Protein AF-A0A5C8S0A5-F1 (afdb_monomer)

Structure (mmCIF, N/CA/C/O backbone):
data_AF-A0A5C8S0A5-F1
#
_entry.id   AF-A0A5C8S0A5-F1
#
loop_
_atom_site.group_PDB
_atom_site.id
_atom_site.type_symbol
_atom_site.label_atom_id
_a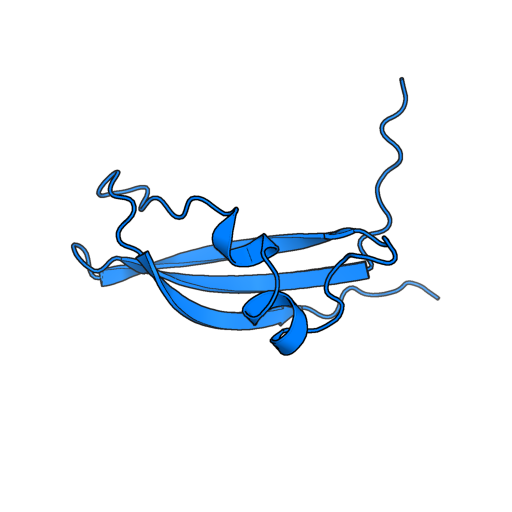tom_site.label_alt_id
_atom_site.label_comp_id
_atom_site.label_asym_id
_atom_site.label_entity_id
_atom_site.label_seq_id
_atom_site.pdbx_PDB_ins_code
_atom_site.Cartn_x
_atom_site.Cartn_y
_atom_site.Cartn_z
_atom_site.occupancy
_atom_site.B_iso_or_equiv
_atom_site.auth_seq_id
_atom_site.auth_comp_id
_atom_site.auth_asym_id
_atom_site.auth_atom_id
_atom_site.pdbx_PDB_model_num
ATOM 1 N N . MET A 1 1 ? 24.679 15.772 8.472 1.00 39.44 1 MET A N 1
ATOM 2 C CA . MET A 1 1 ? 24.320 14.606 7.639 1.00 39.44 1 MET A CA 1
ATOM 3 C C . MET A 1 1 ? 23.101 15.006 6.836 1.00 39.44 1 MET A C 1
ATOM 5 O O . MET A 1 1 ? 22.020 15.103 7.396 1.00 39.44 1 MET A O 1
ATOM 9 N N . PHE A 1 2 ? 23.304 15.395 5.581 1.00 46.44 2 PHE A N 1
ATOM 10 C CA . PHE A 1 2 ? 22.217 15.786 4.688 1.00 46.44 2 PHE A CA 1
ATOM 11 C C . PHE A 1 2 ? 21.524 14.489 4.278 1.00 46.44 2 PHE A C 1
ATOM 13 O O . PHE A 1 2 ? 22.162 13.640 3.658 1.00 46.44 2 PHE A O 1
ATOM 20 N N . ALA A 1 3 ? 20.280 14.280 4.706 1.00 48.00 3 ALA A N 1
ATOM 21 C CA . ALA A 1 3 ? 19.478 13.198 4.161 1.00 48.00 3 ALA A CA 1
ATOM 22 C C . ALA A 1 3 ? 19.346 13.493 2.664 1.00 48.00 3 ALA A C 1
ATOM 24 O O . ALA A 1 3 ? 18.719 14.485 2.294 1.00 48.00 3 ALA A O 1
ATOM 25 N N . ALA A 1 4 ? 20.031 12.710 1.824 1.00 51.75 4 ALA A N 1
ATOM 26 C CA . ALA A 1 4 ? 19.793 12.720 0.390 1.00 51.75 4 ALA A CA 1
ATOM 27 C C . ALA A 1 4 ? 18.284 12.587 0.222 1.00 51.75 4 ALA A C 1
ATOM 29 O O . ALA A 1 4 ? 17.713 11.620 0.721 1.00 51.75 4 ALA A O 1
ATOM 30 N N . VAL A 1 5 ? 17.639 13.599 -0.361 1.00 52.75 5 VAL A N 1
ATOM 31 C CA . VAL A 1 5 ? 16.223 13.514 -0.707 1.00 52.75 5 VAL A CA 1
ATOM 32 C C . VAL A 1 5 ? 16.161 12.341 -1.676 1.00 52.75 5 VAL A C 1
ATOM 34 O O . VAL A 1 5 ? 16.729 12.471 -2.762 1.00 52.75 5 VAL A O 1
ATOM 37 N N . PRO A 1 6 ? 15.626 11.170 -1.283 1.00 56.16 6 PRO A N 1
ATOM 38 C CA . PRO A 1 6 ? 15.572 10.064 -2.212 1.00 56.16 6 PRO A CA 1
ATOM 39 C C . PRO A 1 6 ? 14.677 10.554 -3.338 1.00 56.16 6 PRO A C 1
ATOM 41 O O . PRO A 1 6 ? 13.539 10.950 -3.087 1.00 56.16 6 PRO A O 1
ATOM 44 N N . THR A 1 7 ? 15.216 10.628 -4.552 1.00 67.31 7 THR A N 1
ATOM 45 C CA . THR A 1 7 ? 14.429 10.900 -5.748 1.00 67.31 7 THR A CA 1
ATOM 46 C C . THR A 1 7 ? 13.286 9.896 -5.702 1.00 67.31 7 THR A C 1
ATOM 48 O O . THR A 1 7 ? 13.527 8.697 -5.704 1.00 67.31 7 THR A O 1
ATOM 51 N N . ILE A 1 8 ? 12.056 10.335 -5.460 1.00 73.94 8 ILE A N 1
ATOM 52 C CA . ILE A 1 8 ? 10.929 9.405 -5.384 1.00 73.94 8 ILE A CA 1
ATOM 53 C C . ILE A 1 8 ? 10.690 8.973 -6.827 1.00 73.94 8 ILE A C 1
ATOM 55 O O . ILE A 1 8 ? 10.506 9.833 -7.682 1.00 73.94 8 ILE A O 1
ATOM 59 N N . ARG A 1 9 ? 10.752 7.669 -7.106 1.00 77.44 9 ARG A N 1
ATOM 60 C CA . ARG A 1 9 ? 10.583 7.093 -8.449 1.00 77.44 9 ARG A CA 1
ATOM 61 C C . ARG A 1 9 ? 9.142 6.707 -8.743 1.00 77.44 9 ARG A C 1
ATOM 63 O O . ARG A 1 9 ? 8.716 6.719 -9.892 1.00 77.44 9 ARG A O 1
ATOM 70 N N . ALA A 1 10 ? 8.377 6.376 -7.709 1.00 80.88 10 ALA A N 1
ATOM 71 C CA . ALA A 1 10 ? 6.95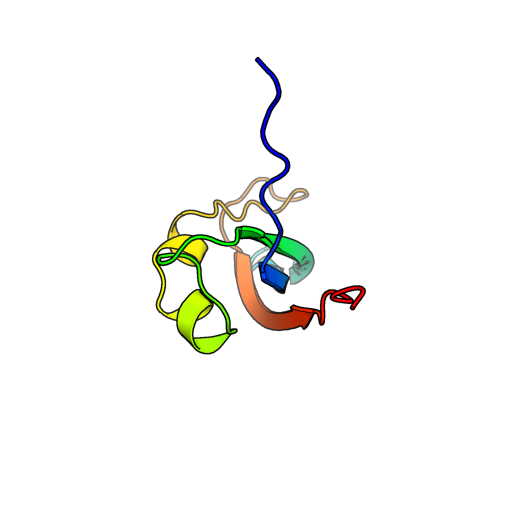0 6.136 -7.837 1.00 80.88 10 ALA A CA 1
ATOM 72 C C . ALA A 1 10 ? 6.235 6.488 -6.536 1.00 80.88 10 ALA A C 1
ATOM 74 O O . ALA A 1 10 ? 6.784 6.340 -5.443 1.00 80.88 10 ALA A O 1
ATOM 75 N N . ARG A 1 11 ? 4.989 6.942 -6.645 1.00 86.62 11 ARG A N 1
ATOM 76 C CA . ARG A 1 11 ? 4.124 7.167 -5.491 1.00 86.62 11 ARG A CA 1
ATOM 77 C C . ARG A 1 11 ? 2.885 6.305 -5.629 1.00 86.62 11 ARG A C 1
ATOM 79 O O . ARG A 1 11 ? 2.331 6.183 -6.714 1.00 86.62 11 ARG A O 1
ATOM 86 N N . PHE A 1 12 ? 2.442 5.716 -4.531 1.00 87.31 12 PHE A N 1
ATOM 87 C CA . PHE A 1 12 ? 1.303 4.811 -4.513 1.00 87.31 12 PHE A CA 1
ATOM 88 C C . PHE A 1 12 ? 0.322 5.234 -3.425 1.00 87.31 12 PHE A C 1
ATOM 90 O O . PHE A 1 12 ? 0.701 5.385 -2.267 1.00 87.31 12 PHE A O 1
ATOM 97 N N . GLU A 1 13 ? -0.944 5.412 -3.787 1.00 88.88 13 GLU A N 1
ATOM 98 C CA . GLU A 1 13 ? -2.056 5.567 -2.856 1.00 88.88 13 GLU A CA 1
ATOM 99 C C . GLU A 1 13 ? -2.704 4.201 -2.612 1.00 88.88 13 GLU A C 1
ATOM 101 O O . GLU A 1 13 ? -3.209 3.554 -3.525 1.00 88.88 13 GLU A O 1
ATOM 106 N N . MET A 1 14 ? -2.722 3.773 -1.356 1.00 87.06 14 MET A N 1
ATOM 107 C CA . MET A 1 14 ? -3.378 2.556 -0.897 1.00 87.06 14 MET A CA 1
ATOM 108 C C . MET A 1 14 ? -4.646 2.905 -0.135 1.00 87.06 14 MET A C 1
ATOM 110 O O . MET A 1 14 ? -4.605 3.618 0.867 1.00 87.06 14 MET A O 1
ATOM 114 N N . GLY A 1 15 ? -5.767 2.365 -0.598 1.00 87.12 15 GLY A N 1
ATOM 115 C CA . GLY A 1 15 ? -7.019 2.326 0.138 1.00 87.12 15 GLY A CA 1
ATOM 116 C C . GLY A 1 15 ? -7.043 1.097 1.035 1.00 87.12 15 GLY A C 1
ATOM 117 O O . GLY A 1 15 ? -6.996 -0.036 0.558 1.00 87.12 15 GLY A O 1
ATOM 118 N N . LEU A 1 16 ? -7.144 1.324 2.335 1.00 84.88 16 LEU A N 1
ATOM 119 C CA . LEU A 1 16 ? -7.252 0.306 3.368 1.00 84.88 16 LEU A CA 1
ATOM 120 C C . LEU A 1 16 ? -8.642 0.398 3.982 1.00 84.88 16 LEU A C 1
ATOM 122 O O . LEU A 1 16 ? -9.135 1.490 4.257 1.00 84.88 16 LEU A O 1
ATOM 126 N N . ARG A 1 17 ? -9.280 -0.745 4.217 1.00 85.94 17 ARG A N 1
ATOM 127 C CA . ARG A 1 17 ? -10.574 -0.810 4.892 1.00 85.94 17 ARG A CA 1
ATOM 128 C C . ARG A 1 17 ? -10.434 -1.602 6.177 1.00 85.94 17 ARG A C 1
ATOM 130 O O . ARG A 1 17 ? -10.052 -2.770 6.149 1.00 85.94 17 ARG A O 1
ATOM 137 N N . CYS A 1 18 ? -10.761 -0.971 7.298 1.00 87.12 18 CYS A N 1
ATOM 138 C CA . CYS A 1 18 ? -10.807 -1.652 8.586 1.00 87.12 18 CYS A CA 1
ATOM 139 C C . CYS A 1 18 ? -11.940 -2.685 8.599 1.00 87.12 18 CYS A C 1
ATOM 141 O O . CYS A 1 18 ? -13.055 -2.378 8.184 1.00 87.12 18 CYS A O 1
ATOM 143 N N . HIS A 1 19 ? -11.682 -3.891 9.099 1.00 81.81 19 HIS A N 1
ATOM 144 C CA . HIS A 1 19 ? -12.716 -4.923 9.207 1.00 81.81 19 HIS A CA 1
ATOM 145 C C . HIS A 1 19 ? -13.694 -4.678 10.370 1.00 81.81 19 HIS A C 1
ATOM 147 O O . HIS A 1 19 ? -14.809 -5.180 10.330 1.00 81.81 19 HIS A O 1
ATOM 153 N N . ASN A 1 20 ? -13.297 -3.887 11.378 1.00 83.69 20 ASN A N 1
ATOM 154 C CA . ASN A 1 20 ? -14.132 -3.575 12.546 1.00 83.69 20 ASN A CA 1
ATOM 155 C C . ASN A 1 20 ? -15.068 -2.385 12.300 1.00 83.69 20 ASN A C 1
ATOM 157 O O . ASN A 1 20 ? -16.284 -2.526 12.354 1.00 83.69 20 ASN A O 1
ATOM 161 N N . CYS A 1 21 ? -14.516 -1.199 12.028 1.00 86.75 21 CYS A N 1
ATOM 162 C CA . CYS A 1 21 ? -15.315 0.017 11.838 1.00 86.75 21 CYS A CA 1
ATOM 163 C C . CYS A 1 21 ? -15.735 0.251 10.381 1.00 86.75 21 CYS A C 1
ATOM 165 O O . CYS A 1 21 ? -16.438 1.216 10.098 1.00 86.75 21 CYS A O 1
ATOM 167 N N . HIS A 1 22 ? -15.273 -0.581 9.438 1.00 84.69 22 HIS A N 1
ATOM 168 C CA . HIS A 1 22 ? -15.437 -0.375 7.992 1.00 84.69 22 HIS A CA 1
ATOM 169 C C . HIS A 1 22 ? -14.900 0.963 7.465 1.00 84.69 22 HIS A C 1
ATOM 171 O O . HIS A 1 22 ? -15.104 1.271 6.289 1.00 84.69 22 HIS A O 1
ATOM 177 N N . HIS A 1 23 ? -14.173 1.718 8.294 1.00 85.50 23 HIS A N 1
ATOM 178 C CA . HIS A 1 23 ? -13.593 2.996 7.927 1.00 85.50 23 HIS A CA 1
ATOM 179 C C . HIS A 1 23 ? -12.526 2.788 6.857 1.00 85.50 23 HIS A C 1
ATOM 181 O O . HIS A 1 23 ? -11.686 1.883 6.954 1.00 85.50 23 HIS A O 1
ATOM 187 N N . MET A 1 24 ? -12.586 3.627 5.829 1.00 84.31 24 MET A N 1
ATOM 188 C CA . MET A 1 24 ? -11.669 3.575 4.706 1.00 84.31 24 MET A CA 1
ATOM 189 C C . MET A 1 24 ? -10.577 4.619 4.901 1.00 84.31 24 MET A C 1
ATOM 191 O O . MET A 1 24 ? -10.830 5.819 4.844 1.00 84.31 24 MET A O 1
ATOM 195 N N . THR A 1 25 ? -9.360 4.158 5.155 1.00 81.88 25 THR A N 1
ATOM 196 C CA . THR A 1 25 ? -8.178 5.001 5.303 1.00 81.88 25 THR A CA 1
ATOM 197 C C . THR A 1 25 ? -7.340 4.953 4.039 1.00 81.88 25 THR A C 1
ATOM 199 O O . THR A 1 25 ? -7.190 3.913 3.401 1.00 81.88 25 THR A O 1
ATOM 202 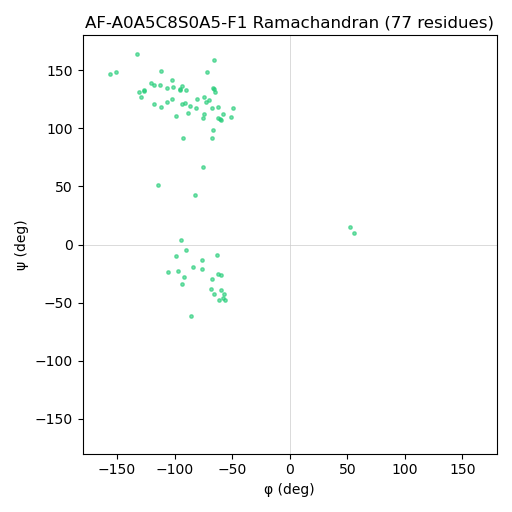N N . LYS A 1 26 ? -6.775 6.101 3.671 1.00 86.06 26 LYS A N 1
ATOM 203 C CA . LYS A 1 26 ? -5.852 6.215 2.544 1.00 86.06 26 LYS A CA 1
ATOM 204 C C . LYS A 1 26 ? -4.438 6.400 3.068 1.00 86.06 26 LYS A C 1
ATOM 206 O O . LYS A 1 26 ? -4.215 7.192 3.982 1.00 86.06 26 LYS A O 1
ATOM 211 N N . ARG A 1 27 ? -3.484 5.670 2.499 1.00 82.75 27 ARG A N 1
ATOM 212 C CA . ARG A 1 27 ? -2.064 5.746 2.849 1.00 82.75 27 ARG A CA 1
ATOM 213 C C . ARG A 1 27 ? -1.265 5.998 1.583 1.00 82.75 27 ARG A C 1
ATOM 215 O O . ARG A 1 27 ? -1.469 5.311 0.590 1.00 82.75 27 ARG A O 1
ATOM 222 N N . MET A 1 28 ? -0.351 6.955 1.629 1.00 85.19 28 MET A N 1
ATOM 223 C CA . MET A 1 28 ? 0.611 7.158 0.551 1.00 85.19 28 MET A CA 1
ATOM 224 C C . MET A 1 28 ? 1.905 6.427 0.892 1.00 85.19 28 MET A C 1
ATOM 226 O O . MET A 1 28 ? 2.389 6.525 2.020 1.00 85.19 28 MET A O 1
ATOM 230 N N . ILE A 1 29 ? 2.446 5.695 -0.076 1.00 81.06 29 ILE A N 1
ATOM 231 C CA . ILE A 1 29 ? 3.790 5.128 -0.022 1.00 81.06 29 ILE A CA 1
ATOM 232 C C . ILE A 1 29 ? 4.598 5.731 -1.150 1.00 81.06 29 ILE A C 1
ATOM 234 O O . ILE A 1 29 ? 4.128 5.880 -2.277 1.00 81.06 29 ILE A O 1
ATOM 238 N N . GLU A 1 30 ? 5.825 6.081 -0.815 1.00 82.50 30 GLU A N 1
ATOM 239 C CA . GLU A 1 30 ? 6.782 6.664 -1.732 1.00 82.50 30 GLU A CA 1
ATOM 240 C C . GLU A 1 30 ? 7.875 5.633 -1.945 1.00 82.50 30 GLU A C 1
ATOM 242 O O . GLU A 1 30 ? 8.524 5.175 -1.004 1.00 82.50 30 GLU A O 1
ATOM 247 N N . SER A 1 31 ? 8.002 5.222 -3.197 1.00 79.50 31 SER A N 1
ATOM 248 C CA . SER A 1 31 ? 9.030 4.311 -3.648 1.00 79.50 31 SER A CA 1
ATOM 249 C C . SER A 1 31 ? 10.245 5.150 -4.035 1.00 79.50 31 SER A C 1
ATOM 251 O O . SER A 1 31 ? 10.145 5.966 -4.959 1.00 79.50 31 SER A O 1
ATOM 253 N N . PRO A 1 32 ? 11.361 5.044 -3.301 1.00 78.75 32 PRO A N 1
ATOM 254 C CA . PRO A 1 32 ? 12.589 5.746 -3.648 1.00 78.75 32 PRO A CA 1
ATOM 255 C C . PRO A 1 32 ? 13.158 5.221 -4.975 1.00 78.75 32 PRO A C 1
ATOM 257 O O . PRO A 1 32 ? 12.873 4.101 -5.379 1.00 78.75 32 PRO A O 1
ATOM 260 N N . ASP A 1 33 ? 13.993 6.011 -5.641 1.00 73.38 33 ASP A N 1
ATOM 261 C CA . ASP A 1 33 ? 14.744 5.632 -6.844 1.00 73.38 33 ASP A CA 1
ATOM 262 C C . ASP A 1 33 ? 15.916 4.715 -6.472 1.00 73.38 33 ASP A C 1
ATOM 264 O O . ASP A 1 33 ? 17.085 5.085 -6.507 1.00 73.38 33 ASP A O 1
ATOM 268 N N . LEU A 1 34 ? 15.575 3.514 -6.010 1.00 73.25 34 LEU A N 1
ATOM 269 C CA . LEU A 1 34 ? 16.503 2.412 -5.779 1.00 73.25 34 LEU A CA 1
ATOM 270 C C . LEU A 1 34 ? 16.202 1.307 -6.795 1.00 73.25 34 LEU A C 1
ATOM 272 O O . LEU A 1 34 ? 15.051 1.110 -7.182 1.00 73.25 34 LEU A O 1
ATOM 276 N N . GLU A 1 35 ? 17.225 0.550 -7.196 1.00 68.44 35 GLU A N 1
ATOM 277 C CA . GLU A 1 35 ? 17.064 -0.584 -8.123 1.00 68.44 35 GLU A CA 1
ATOM 278 C C . GLU A 1 35 ? 16.116 -1.673 -7.585 1.00 68.44 35 GLU A C 1
ATOM 280 O O . GLU A 1 35 ? 15.477 -2.363 -8.368 1.00 68.44 35 GLU A O 1
ATOM 285 N N . ASP A 1 36 ? 15.982 -1.786 -6.260 1.00 69.44 36 ASP A N 1
ATOM 286 C CA . ASP A 1 36 ? 15.121 -2.761 -5.564 1.00 69.44 36 ASP A CA 1
ATOM 287 C C . ASP A 1 36 ? 13.725 -2.197 -5.207 1.00 69.44 36 ASP A C 1
ATOM 289 O O . ASP A 1 36 ? 12.933 -2.827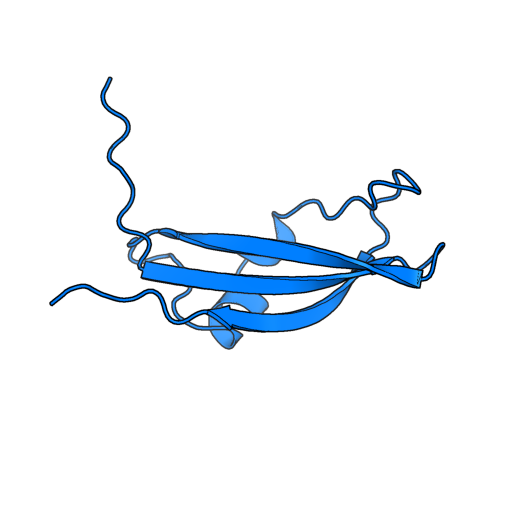 -4.505 1.00 69.44 36 ASP A O 1
ATOM 293 N N . ALA A 1 37 ? 13.424 -0.963 -5.620 1.00 75.94 37 ALA A N 1
ATOM 294 C CA . ALA A 1 37 ? 12.183 -0.295 -5.253 1.00 75.94 37 ALA A CA 1
ATOM 295 C C . ALA A 1 37 ? 11.086 -0.510 -6.311 1.00 75.94 37 ALA A C 1
ATOM 297 O O . ALA A 1 37 ? 11.348 -0.369 -7.509 1.00 75.94 37 ALA A O 1
ATOM 298 N N . PRO A 1 38 ? 9.839 -0.805 -5.891 1.00 79.75 38 PRO A N 1
ATOM 299 C CA . PRO A 1 38 ? 8.759 -1.116 -6.816 1.00 79.75 38 PRO A CA 1
ATOM 300 C C . PRO A 1 38 ? 8.425 0.093 -7.686 1.00 79.75 38 PRO A C 1
ATOM 302 O O . PRO A 1 38 ? 8.224 1.206 -7.186 1.00 79.75 38 PRO A O 1
ATOM 305 N N . THR A 1 39 ? 8.335 -0.134 -8.992 1.00 79.81 39 THR A N 1
ATOM 306 C CA . THR A 1 39 ? 8.033 0.918 -9.973 1.00 79.81 39 THR A CA 1
ATOM 307 C C . THR A 1 39 ? 6.560 0.964 -10.345 1.00 79.81 39 THR A C 1
ATOM 309 O O . THR A 1 39 ? 6.057 2.008 -10.759 1.00 79.81 39 THR A O 1
ATOM 312 N N . CYS A 1 40 ? 5.865 -0.158 -10.153 1.00 82.38 40 CYS A N 1
ATOM 313 C CA . CYS A 1 40 ? 4.461 -0.339 -10.485 1.00 82.38 40 CYS A CA 1
ATOM 314 C C . CYS A 1 40 ? 3.671 -0.980 -9.338 1.00 82.38 40 CYS A C 1
ATOM 316 O O . CYS A 1 40 ? 4.233 -1.579 -8.420 1.00 82.38 40 CYS A O 1
ATOM 318 N N . VAL A 1 41 ? 2.340 -0.882 -9.421 1.00 83.06 41 VAL A N 1
ATOM 319 C CA . VAL A 1 41 ? 1.415 -1.481 -8.441 1.00 83.06 41 VAL A CA 1
ATOM 320 C C . VAL A 1 41 ? 1.619 -2.990 -8.309 1.00 83.06 41 VAL A C 1
ATOM 322 O O . VAL A 1 41 ? 1.626 -3.495 -7.193 1.00 83.06 41 VAL A O 1
ATOM 325 N N . ASP A 1 42 ? 1.796 -3.702 -9.423 1.00 83.69 42 ASP A N 1
ATOM 326 C CA . ASP A 1 42 ? 1.972 -5.159 -9.418 1.00 83.69 42 ASP A CA 1
ATOM 327 C C . ASP A 1 42 ? 3.227 -5.568 -8.634 1.00 83.69 42 ASP A C 1
ATOM 329 O O . ASP A 1 42 ? 3.143 -6.360 -7.695 1.00 83.69 42 ASP A O 1
ATOM 333 N N . GLU A 1 43 ? 4.357 -4.905 -8.912 1.00 83.62 43 GLU A N 1
ATOM 334 C CA . GLU A 1 43 ? 5.595 -5.080 -8.150 1.00 83.62 43 GLU A CA 1
ATOM 335 C C . GLU A 1 43 ? 5.388 -4.773 -6.671 1.00 83.62 43 GLU A C 1
ATOM 337 O O . GLU A 1 43 ? 5.804 -5.552 -5.821 1.00 83.62 43 GLU A O 1
ATOM 342 N N . LEU A 1 44 ? 4.714 -3.671 -6.335 1.00 83.19 44 LEU A N 1
ATOM 343 C CA . LEU A 1 44 ? 4.435 -3.296 -4.949 1.00 83.19 44 LEU A CA 1
ATOM 344 C C . LEU A 1 44 ? 3.609 -4.368 -4.212 1.00 83.19 44 LEU A C 1
ATOM 346 O O . LEU A 1 44 ? 3.872 -4.628 -3.037 1.00 83.19 44 LEU A O 1
ATOM 350 N N . LEU A 1 45 ? 2.628 -4.979 -4.886 1.00 80.94 45 LEU A N 1
ATOM 351 C CA . LEU A 1 45 ? 1.761 -6.020 -4.324 1.00 80.94 45 LEU A CA 1
ATOM 352 C C . LEU A 1 45 ? 2.521 -7.321 -4.040 1.00 80.94 45 LEU A C 1
ATOM 354 O O . LEU A 1 45 ? 2.257 -7.962 -3.022 1.00 80.94 45 LEU A O 1
ATOM 358 N N . VAL A 1 46 ? 3.462 -7.705 -4.910 1.00 80.69 46 VAL A N 1
ATOM 359 C CA . VAL A 1 46 ? 4.310 -8.895 -4.703 1.00 80.69 46 VAL A CA 1
ATOM 360 C C . VAL A 1 46 ? 5.525 -8.610 -3.814 1.00 80.69 46 VAL A C 1
ATOM 362 O O . VAL A 1 46 ? 6.108 -9.528 -3.237 1.00 80.69 46 VAL A O 1
ATOM 365 N N . SER A 1 47 ? 5.897 -7.339 -3.666 1.00 74.94 47 SER A N 1
ATOM 366 C CA . SER A 1 47 ? 7.031 -6.902 -2.858 1.00 74.94 47 SER A CA 1
ATOM 367 C C . SER A 1 47 ? 6.768 -7.031 -1.358 1.00 74.94 47 SER A C 1
ATOM 369 O O . SER A 1 47 ? 5.685 -6.746 -0.844 1.00 74.94 47 SER A O 1
ATOM 371 N N . ALA A 1 48 ? 7.834 -7.298 -0.599 1.00 75.56 48 ALA A N 1
ATOM 372 C CA . ALA A 1 48 ? 7.806 -7.243 0.866 1.00 75.56 48 ALA A CA 1
ATOM 373 C C . ALA A 1 48 ? 7.513 -5.832 1.424 1.00 75.56 48 ALA A C 1
ATOM 375 O O . ALA A 1 48 ? 7.291 -5.673 2.622 1.00 75.56 48 ALA A O 1
ATOM 376 N N . TRP A 1 49 ? 7.504 -4.799 0.575 1.00 76.81 49 TRP A N 1
ATOM 377 C CA . TRP A 1 49 ? 7.169 -3.420 0.931 1.00 76.81 49 TRP A CA 1
ATOM 378 C C . TRP A 1 49 ? 5.786 -3.297 1.561 1.00 76.81 49 TRP A C 1
ATOM 380 O O . TRP A 1 49 ? 5.672 -2.693 2.628 1.00 76.81 49 TRP A O 1
ATOM 390 N N . LEU A 1 50 ? 4.768 -3.908 0.947 1.00 74.00 50 LEU A N 1
ATOM 391 C CA . LEU A 1 50 ? 3.402 -3.905 1.464 1.00 74.00 50 LEU A CA 1
ATOM 392 C C . LEU A 1 50 ? 3.310 -4.674 2.789 1.00 74.00 50 LEU A C 1
ATOM 394 O O . LEU A 1 50 ? 2.695 -4.197 3.737 1.00 74.00 50 LEU A O 1
ATOM 398 N N . GLN A 1 51 ? 3.977 -5.828 2.876 1.00 73.31 51 GLN A N 1
ATOM 399 C CA . GLN A 1 51 ? 3.988 -6.668 4.081 1.00 73.31 51 GLN A CA 1
ATOM 400 C C . GLN A 1 51 ? 4.716 -6.010 5.262 1.00 73.31 51 GLN A C 1
ATOM 402 O O . GLN A 1 51 ? 4.375 -6.254 6.415 1.00 73.31 51 GLN A O 1
ATOM 407 N N . ARG A 1 52 ? 5.714 -5.162 4.987 1.00 75.06 52 ARG A N 1
ATOM 408 C 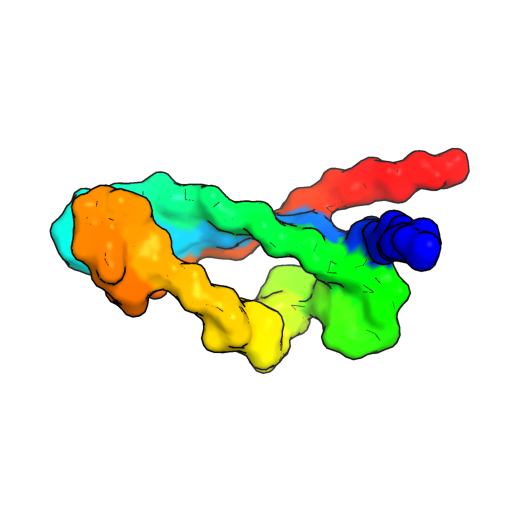CA . ARG A 1 52 ? 6.444 -4.389 6.004 1.00 75.06 52 ARG A CA 1
ATOM 409 C C . ARG A 1 52 ? 5.655 -3.194 6.527 1.00 75.06 52 ARG A C 1
ATOM 411 O O . ARG A 1 52 ? 6.056 -2.616 7.536 1.00 75.06 52 ARG A O 1
ATOM 418 N N . GLN A 1 53 ? 4.568 -2.798 5.866 1.00 73.81 53 GLN A N 1
ATOM 419 C CA . GLN A 1 53 ? 3.727 -1.727 6.376 1.00 73.81 53 GLN A CA 1
ATOM 420 C C . GLN A 1 53 ? 2.765 -2.250 7.434 1.00 73.81 53 GLN A C 1
ATOM 422 O O . GLN A 1 53 ? 1.864 -3.040 7.163 1.00 73.81 53 GLN A O 1
ATOM 427 N N . SER A 1 54 ? 2.906 -1.730 8.648 1.00 68.00 54 SER A N 1
ATOM 428 C CA . SER A 1 54 ? 1.913 -1.937 9.695 1.00 68.00 54 SER A CA 1
ATOM 429 C C . SER A 1 54 ? 0.696 -1.056 9.427 1.00 68.00 54 SER A C 1
ATOM 431 O O . SER A 1 54 ? 0.744 0.169 9.578 1.00 68.00 54 SER A O 1
ATOM 433 N N . PHE A 1 55 ? -0.414 -1.677 9.038 1.00 71.31 55 PHE A N 1
ATOM 434 C CA . PHE A 1 55 ? -1.681 -0.988 8.824 1.00 71.31 55 PHE A CA 1
ATOM 435 C C . PHE A 1 55 ? -2.526 -1.028 10.095 1.00 71.31 55 PHE A C 1
ATOM 437 O O . PHE A 1 55 ? -3.294 -1.962 10.302 1.00 71.31 55 PHE A O 1
ATOM 444 N N . ALA A 1 56 ? -2.398 -0.012 10.945 1.00 71.25 56 ALA A N 1
ATOM 445 C CA . ALA A 1 56 ? -3.280 0.170 12.095 1.00 71.25 56 ALA A CA 1
ATOM 446 C C . ALA A 1 56 ? -4.424 1.130 11.743 1.00 71.25 56 ALA A C 1
ATOM 448 O O . ALA A 1 56 ? -4.201 2.200 11.170 1.00 71.25 56 ALA A O 1
ATOM 449 N N . CYS A 1 57 ? -5.656 0.757 12.090 1.00 77.12 57 CYS A N 1
ATOM 450 C CA . CYS A 1 57 ? -6.772 1.695 12.054 1.00 77.12 57 CYS A CA 1
ATOM 451 C C . CYS A 1 57 ? -6.584 2.727 13.175 1.00 77.12 57 CYS A C 1
ATOM 453 O O . CYS A 1 57 ? -6.470 2.337 14.331 1.00 77.12 57 CYS A O 1
ATOM 455 N N . ALA A 1 58 ? -6.578 4.024 12.853 1.00 73.56 58 ALA A N 1
ATOM 456 C CA . ALA A 1 58 ? -6.418 5.087 13.853 1.00 73.56 58 ALA A CA 1
ATOM 457 C C . ALA A 1 58 ? -7.555 5.117 14.891 1.00 73.56 58 ALA A C 1
ATOM 459 O O . ALA A 1 58 ? -7.359 5.577 16.006 1.00 73.56 58 ALA A O 1
ATOM 460 N N . GLU A 1 59 ? -8.733 4.619 14.516 1.00 79.88 59 GLU A N 1
ATOM 461 C CA . GLU A 1 59 ? -9.948 4.682 15.331 1.00 79.88 59 GLU A CA 1
ATOM 462 C C . GLU A 1 59 ? -10.146 3.423 16.185 1.00 79.88 59 GLU A C 1
ATOM 464 O O . GLU A 1 59 ? -10.638 3.494 17.303 1.00 79.88 59 GLU A O 1
ATOM 469 N N . CYS A 1 60 ? -9.747 2.256 15.670 1.00 79.44 60 CYS A N 1
ATOM 470 C CA . CYS A 1 60 ? -9.853 0.990 16.398 1.00 79.44 60 CYS A CA 1
ATOM 471 C C . CYS A 1 60 ? -8.540 0.553 17.056 1.00 79.44 60 CYS A C 1
ATOM 473 O O . CYS A 1 60 ? -8.549 -0.472 17.727 1.00 79.44 60 CYS A O 1
ATOM 475 N N . GLU A 1 61 ? -7.417 1.215 16.760 1.00 72.00 61 GLU A N 1
ATOM 476 C CA . GLU A 1 61 ? -6.042 0.828 17.146 1.00 72.00 61 GLU A CA 1
ATOM 477 C C . GLU A 1 61 ? -5.658 -0.617 16.765 1.00 72.00 61 GLU A C 1
ATOM 479 O O . GLU A 1 61 ? -4.656 -1.172 17.207 1.00 72.00 61 GLU A O 1
ATOM 484 N N . ASN A 1 62 ? -6.453 -1.234 15.892 1.00 69.81 62 ASN A N 1
ATOM 485 C CA . ASN A 1 62 ? -6.352 -2.635 15.523 1.00 69.81 62 ASN A CA 1
ATOM 486 C C . ASN A 1 62 ? -5.658 -2.781 14.159 1.00 69.81 62 ASN A C 1
ATOM 488 O O . ASN A 1 62 ? -6.031 -2.072 13.212 1.00 69.81 62 ASN A O 1
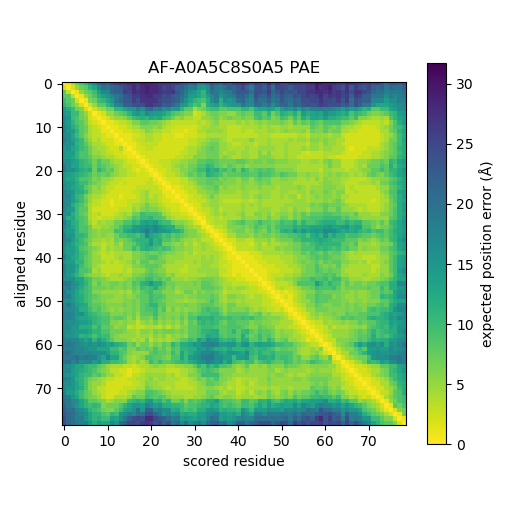ATOM 492 N N . PRO A 1 63 ? -4.712 -3.729 14.005 1.00 66.69 63 PRO A N 1
ATOM 493 C CA . PRO A 1 63 ? -4.018 -3.992 12.747 1.00 66.69 63 PRO A CA 1
ATOM 494 C C . PRO A 1 63 ? -4.840 -4.887 11.800 1.00 66.69 63 PRO A C 1
ATOM 496 O O . PRO A 1 63 ? -4.327 -5.836 11.216 1.00 66.69 63 PRO A O 1
ATOM 499 N N . ILE A 1 64 ? -6.146 -4.632 11.685 1.00 65.25 64 ILE A N 1
ATOM 500 C CA . ILE A 1 64 ? -7.094 -5.479 10.938 1.00 65.25 64 ILE A CA 1
ATOM 501 C C . ILE A 1 64 ? -7.641 -4.699 9.735 1.00 65.25 64 ILE A C 1
ATOM 503 O O . ILE A 1 64 ? -8.852 -4.547 9.554 1.00 65.25 64 ILE A O 1
ATOM 507 N N . ALA A 1 65 ? -6.738 -4.131 8.937 1.00 70.75 65 ALA A N 1
ATOM 508 C CA . ALA A 1 65 ? -7.091 -3.425 7.714 1.00 70.75 65 ALA A CA 1
ATOM 509 C C . ALA A 1 65 ? -6.802 -4.303 6.492 1.00 70.75 65 ALA A C 1
ATOM 511 O O . ALA A 1 65 ? -5.687 -4.783 6.305 1.00 70.75 65 ALA A O 1
ATOM 512 N N . THR A 1 66 ? -7.812 -4.508 5.652 1.00 79.81 66 THR A N 1
ATOM 513 C CA . THR A 1 66 ? -7.654 -5.179 4.361 1.00 79.81 66 THR A CA 1
ATOM 514 C C . THR A 1 66 ? -7.339 -4.130 3.304 1.00 79.81 66 THR A C 1
ATOM 516 O O . THR A 1 66 ? -8.011 -3.099 3.227 1.00 79.81 66 THR A O 1
ATOM 519 N N . LEU A 1 67 ? -6.325 -4.385 2.480 1.00 83.00 67 LEU A N 1
ATOM 520 C CA . LEU A 1 67 ? -6.052 -3.567 1.307 1.00 83.00 67 LEU A CA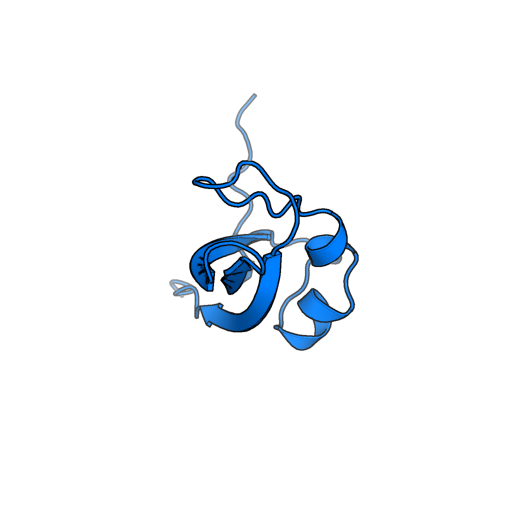 1
ATOM 521 C C . LEU A 1 67 ? -7.184 -3.752 0.292 1.00 83.00 67 LEU A C 1
ATOM 523 O O . LEU A 1 67 ? -7.418 -4.861 -0.181 1.00 83.00 67 LEU A O 1
ATOM 527 N N . VAL A 1 68 ? -7.904 -2.674 -0.010 1.00 85.44 68 VAL A N 1
ATOM 528 C CA . VAL A 1 68 ? -9.057 -2.695 -0.925 1.00 85.44 68 VAL A CA 1
ATOM 529 C C . VAL A 1 68 ? -8.748 -2.081 -2.282 1.00 85.44 68 VAL A C 1
ATOM 531 O O . VAL A 1 68 ? -9.427 -2.390 -3.255 1.00 85.44 68 VAL A O 1
ATOM 534 N N . SER A 1 69 ? -7.752 -1.201 -2.362 1.00 84.44 69 SER A N 1
ATOM 535 C CA . SER A 1 69 ? -7.350 -0.569 -3.616 1.00 84.44 69 SER A CA 1
ATOM 536 C C . SER A 1 69 ? -5.904 -0.101 -3.537 1.00 84.44 69 SER A C 1
ATOM 538 O O . SER A 1 69 ? -5.442 0.322 -2.477 1.00 84.44 69 SER A O 1
ATOM 540 N N . VAL A 1 70 ? -5.207 -0.152 -4.668 1.00 86.00 70 VAL A N 1
ATOM 541 C CA . VAL A 1 70 ? -3.905 0.484 -4.861 1.00 86.00 70 VAL A CA 1
ATOM 542 C C . VAL A 1 70 ? -3.962 1.267 -6.156 1.00 86.00 70 VAL A C 1
ATOM 544 O O . VAL A 1 70 ? -4.382 0.744 -7.185 1.00 86.00 70 VAL A O 1
ATOM 547 N N . GLN A 1 71 ? -3.530 2.517 -6.103 1.00 87.31 71 GLN A N 1
ATOM 548 C CA . GLN A 1 71 ? -3.393 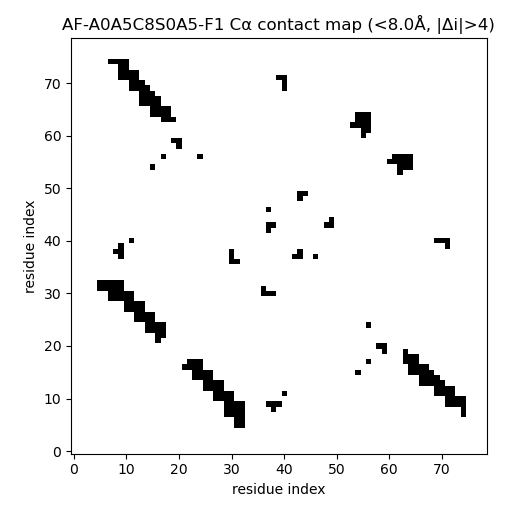3.383 -7.259 1.00 87.31 71 GLN A CA 1
ATOM 549 C C . GLN A 1 71 ? -1.980 3.935 -7.297 1.00 87.31 71 GLN A C 1
ATOM 551 O O . GLN A 1 71 ? -1.461 4.414 -6.293 1.00 87.31 71 GLN A O 1
ATOM 556 N N . GLN A 1 72 ? -1.359 3.884 -8.465 1.00 86.44 72 GLN A N 1
ATOM 557 C CA . GLN A 1 72 ? -0.118 4.596 -8.703 1.00 86.44 72 GLN A CA 1
ATOM 558 C C . GLN A 1 72 ? -0.445 6.054 -9.006 1.00 86.44 72 GLN A C 1
ATOM 560 O O . GLN A 1 72 ? -1.255 6.350 -9.880 1.00 86.44 72 GLN A O 1
ATOM 565 N N . LEU A 1 73 ? 0.170 6.951 -8.249 1.00 83.19 73 LEU A N 1
ATOM 566 C CA . LEU A 1 73 ? 0.133 8.378 -8.493 1.00 83.19 73 LEU A CA 1
ATOM 567 C C . LEU A 1 73 ? 1.324 8.724 -9.381 1.00 83.19 73 LEU A C 1
ATOM 569 O O . LEU A 1 73 ? 2.478 8.464 -9.032 1.00 83.19 73 LEU A O 1
ATOM 573 N N . GLU A 1 74 ? 1.021 9.308 -10.533 1.00 66.56 74 GLU A N 1
ATOM 574 C CA . GLU A 1 74 ? 2.010 9.859 -11.447 1.00 66.56 74 GLU A CA 1
ATOM 575 C C . GLU A 1 74 ? 2.748 10.982 -10.716 1.00 66.56 74 GLU A C 1
ATOM 577 O O . GLU A 1 74 ? 2.184 12.035 -10.410 1.00 66.56 74 GLU A O 1
ATOM 582 N N . ILE A 1 75 ? 4.007 10.744 -10.364 1.00 68.75 75 ILE A N 1
ATOM 583 C CA . ILE A 1 75 ? 4.872 11.820 -9.900 1.00 68.75 75 ILE A CA 1
ATOM 584 C C . ILE A 1 75 ? 5.270 12.643 -11.126 1.00 68.75 75 ILE A C 1
ATOM 586 O O . ILE A 1 75 ? 5.767 12.068 -12.096 1.00 68.75 75 ILE A O 1
ATOM 590 N N . PRO A 1 76 ? 5.066 13.971 -11.119 1.00 56.69 76 PRO A N 1
ATOM 591 C CA . PRO A 1 76 ? 5.533 14.813 -12.202 1.00 56.69 76 PRO A CA 1
ATOM 592 C C . PRO A 1 76 ? 7.062 14.792 -12.184 1.00 56.69 76 PRO A C 1
ATOM 594 O O . PRO A 1 76 ? 7.705 15.484 -11.394 1.00 56.69 76 PRO A O 1
ATOM 597 N N . THR A 1 77 ? 7.654 13.961 -13.037 1.00 52.56 77 THR A N 1
ATOM 598 C CA . THR A 1 77 ? 9.069 14.045 -13.377 1.00 52.56 77 THR A CA 1
ATOM 599 C C . THR A 1 77 ? 9.241 15.349 -14.151 1.00 52.56 77 THR A C 1
ATOM 601 O O . THR A 1 77 ? 8.997 15.396 -15.354 1.00 52.56 77 THR A O 1
ATOM 604 N N . SER A 1 78 ? 9.559 16.444 -13.449 1.00 45.91 78 SER A N 1
ATOM 605 C CA . SER A 1 78 ? 9.981 17.682 -14.108 1.00 45.91 78 SER A CA 1
ATOM 606 C C . SER A 1 78 ? 11.213 17.364 -14.948 1.00 45.91 78 SER A C 1
ATOM 608 O O . SER A 1 78 ? 12.251 16.973 -14.415 1.00 45.91 78 SER A O 1
ATOM 610 N N . HIS A 1 79 ? 11.005 17.456 -16.255 1.00 44.97 79 HIS A N 1
ATOM 611 C CA . HIS A 1 79 ? 11.933 17.148 -17.331 1.00 44.97 79 HIS A CA 1
ATOM 612 C C . HIS A 1 79 ? 13.004 18.233 -17.507 1.00 44.97 79 HIS A C 1
ATOM 614 O O . HIS A 1 79 ? 12.743 19.392 -17.106 1.00 44.97 79 HIS A O 1
#

pLDDT: mean 75.33, std 11.68, range [39.44, 88.88]

Nearest PDB structures (foldseek):
  8xpn-assembly1_A  TM=5.230E-01  e=2.306E-01  Homo sapiens
  8xpn-assembly2_B  TM=5.093E-01  e=2.613E-01  Homo sapiens
  8jj5-assembly1_B  TM=4.531E-01  e=3.386E+00  Sus scrofa
  2xc8-assembly1_A  TM=5.506E-01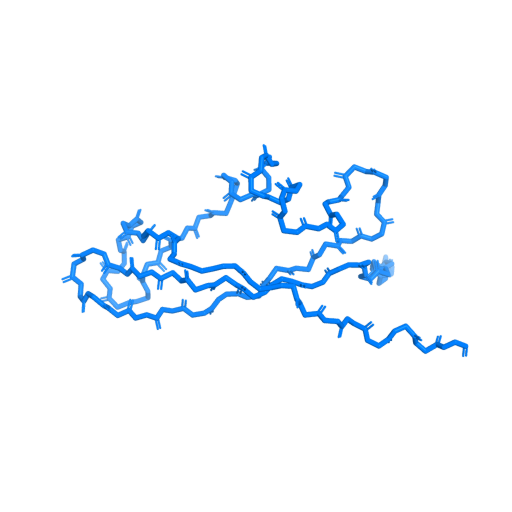  e=9.200E+00  Bacillus phage SPP1

Foldseek 3Di:
DDPPPQQFLWKKWWWKAAPVPRDTDIDIDTFGPDPQTDNDPVSCVVDCVVVPDQDADPVVSDSRIDTDDMDIDDDPPPD

Radius of gyration: 14.14 Å; Cα contacts (8 Å, |Δi|>4): 129; chains: 1; bounding box: 40×27×34 Å

Sequence (79 aa):
MFAAVPTIRARFEMGLRCHNCHHMTKRMIESPDLEDAPTCVDELLVSAWLQRQSFACAECENPIATLVSVQQLEIPTSH

Mean predicted aligned error: 8.39 Å

Secondary structure (DSSP, 8-state):
-------EEEEEEEEEEETTT--EEEEEEEEES-TTS--SHHHHHHSHHHHTS----TTT--S-EEEEEEEEE------

Solvent-accessible surface area (backbone atoms only — not comparable to full-atom values): 4913 Å² total; per-residue (Å²): 133,81,76,74,75,64,57,66,65,25,32,34,43,32,35,30,30,28,73,84,81,60,50,75,49,78,44,81,48,74,24,42,72,48,97,89,40,48,76,46,66,70,49,35,72,76,33,67,66,55,74,69,52,84,53,58,36,88,87,74,73,39,74,52,48,45,81,75,45,76,44,72,46,84,68,85,74,83,126